Protein AF-A0A7C1VFE2-F1 (afdb_monomer_lite)

Structure (mmCIF, N/CA/C/O backbone):
data_AF-A0A7C1VFE2-F1
#
_entry.id   AF-A0A7C1VFE2-F1
#
loop_
_atom_site.group_PDB
_atom_site.id
_atom_site.type_symbol
_atom_site.label_atom_id
_atom_site.label_alt_id
_atom_site.label_comp_id
_atom_site.label_asym_id
_atom_site.label_entity_id
_atom_site.label_seq_id
_atom_site.pdbx_PDB_ins_code
_atom_site.Cartn_x
_atom_site.Cartn_y
_atom_site.Cartn_z
_atom_site.occupancy
_atom_site.B_iso_or_equiv
_atom_site.auth_seq_id
_atom_site.auth_comp_id
_atom_site.auth_asym_id
_atom_site.auth_atom_id
_atom_site.pdbx_PDB_model_num
ATOM 1 N N . MET A 1 1 ? -13.056 -18.243 -8.139 1.00 41.31 1 MET A N 1
ATOM 2 C CA . MET A 1 1 ? -13.166 -16.822 -7.747 1.00 41.31 1 MET A CA 1
ATOM 3 C C . MET A 1 1 ? -13.279 -16.786 -6.225 1.00 41.31 1 MET A C 1
ATOM 5 O O . MET A 1 1 ? -14.284 -17.250 -5.703 1.00 41.31 1 MET A O 1
ATOM 9 N N . LEU A 1 2 ? -12.223 -16.381 -5.508 1.00 47.19 2 LEU A N 1
ATOM 10 C CA . LEU A 1 2 ? -12.263 -16.267 -4.044 1.00 47.19 2 LEU A CA 1
ATOM 11 C C . LEU A 1 2 ? -13.150 -15.069 -3.693 1.00 47.19 2 LEU A C 1
ATOM 13 O O . LEU A 1 2 ? -12.775 -13.922 -3.921 1.00 47.19 2 LEU A O 1
ATOM 17 N N . LYS A 1 3 ? -14.359 -15.339 -3.203 1.00 51.78 3 LYS A N 1
ATOM 18 C CA . LYS A 1 3 ? -15.250 -14.312 -2.663 1.00 51.78 3 LYS A CA 1
ATOM 19 C C . LYS A 1 3 ? -14.595 -13.812 -1.370 1.00 51.78 3 LYS A C 1
ATOM 21 O O . LYS A 1 3 ? -14.427 -14.604 -0.447 1.00 51.78 3 LYS A O 1
ATOM 26 N N . GLY A 1 4 ? -14.151 -12.554 -1.343 1.00 56.81 4 GLY A N 1
ATOM 27 C CA . GLY A 1 4 ? -13.511 -11.954 -0.169 1.00 56.81 4 GLY A CA 1
ATOM 28 C C . GLY A 1 4 ? -14.370 -12.152 1.074 1.00 56.81 4 GLY A C 1
ATOM 29 O O . GLY A 1 4 ? -15.544 -11.792 1.073 1.00 56.81 4 GLY A O 1
ATOM 30 N N . ILE A 1 5 ? -13.801 -12.766 2.110 1.00 74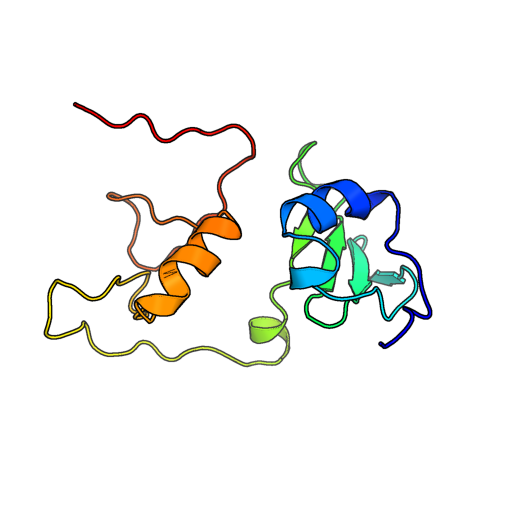.31 5 ILE A N 1
ATOM 31 C CA . ILE A 1 5 ? -14.505 -13.053 3.371 1.00 74.31 5 ILE A CA 1
ATOM 32 C C . ILE A 1 5 ? -14.767 -11.737 4.134 1.00 74.31 5 ILE A C 1
ATOM 34 O O . ILE A 1 5 ? -15.689 -11.654 4.942 1.00 74.31 5 ILE A O 1
ATOM 38 N N . TYR A 1 6 ? -14.014 -10.681 3.803 1.00 86.75 6 TYR A N 1
ATOM 39 C CA . TYR A 1 6 ? -14.138 -9.335 4.352 1.00 86.75 6 TYR A CA 1
ATOM 40 C C . TYR A 1 6 ? -14.330 -8.296 3.242 1.00 86.75 6 TYR A C 1
ATOM 42 O O . TYR A 1 6 ? -13.898 -8.476 2.103 1.00 86.75 6 TYR A O 1
ATOM 50 N N . SER A 1 7 ? -14.980 -7.185 3.588 1.00 91.88 7 SER A N 1
ATOM 51 C CA . SER A 1 7 ? -15.079 -6.012 2.714 1.00 91.88 7 SER A CA 1
ATOM 52 C C . SER A 1 7 ? -13.902 -5.075 2.966 1.00 91.88 7 SER A C 1
ATOM 54 O O . SER A 1 7 ? -13.486 -4.907 4.112 1.00 91.88 7 SER A O 1
ATOM 56 N N . VAL A 1 8 ? -13.399 -4.430 1.911 1.00 95.69 8 VAL A N 1
ATOM 57 C CA . VAL A 1 8 ? -12.457 -3.313 2.068 1.00 95.69 8 VAL A CA 1
ATOM 58 C C . VAL A 1 8 ? -13.168 -2.181 2.811 1.00 95.69 8 VAL A C 1
ATOM 60 O O . VAL A 1 8 ? -14.244 -1.736 2.384 1.00 95.69 8 VAL A O 1
ATOM 63 N N . ASP A 1 9 ? -12.574 -1.738 3.918 1.00 96.56 9 ASP A N 1
ATOM 64 C CA . ASP A 1 9 ? -13.134 -0.688 4.766 1.00 96.56 9 ASP A CA 1
ATOM 65 C C . ASP A 1 9 ? -13.236 0.649 4.012 1.00 96.56 9 ASP A C 1
ATOM 67 O O . ASP A 1 9 ? -12.484 0.934 3.071 1.00 96.56 9 ASP A O 1
ATOM 71 N N . GLN A 1 10 ? -14.199 1.485 4.402 1.00 95.25 10 GLN A N 1
ATOM 72 C CA . GLN A 1 10 ? -14.449 2.771 3.762 1.00 95.25 10 GLN A CA 1
ATOM 73 C C . GLN A 1 10 ? -13.226 3.696 3.808 1.00 95.25 10 GLN A C 1
ATOM 75 O O . GLN A 1 10 ? -13.001 4.421 2.835 1.00 95.25 10 GLN A O 1
ATOM 80 N N . ILE A 1 11 ? -12.417 3.626 4.871 1.00 94.75 11 ILE A N 1
ATOM 81 C CA . ILE A 1 11 ? -11.185 4.419 5.026 1.00 94.75 11 ILE A CA 1
ATOM 82 C C . ILE A 1 11 ? -10.210 4.159 3.865 1.00 94.75 11 ILE A C 1
ATOM 84 O O . ILE A 1 11 ? -9.530 5.073 3.393 1.00 94.75 11 ILE A O 1
ATOM 88 N N . TYR A 1 12 ? -10.185 2.930 3.343 1.00 95.75 12 TYR A N 1
ATOM 89 C CA . TYR A 1 12 ? -9.269 2.535 2.275 1.00 95.75 12 TYR A CA 1
ATOM 90 C C . TYR A 1 12 ? -9.885 2.566 0.884 1.00 95.75 12 TYR A C 1
ATOM 92 O O . TYR A 1 12 ? -9.147 2.604 -0.097 1.00 95.75 12 TYR A O 1
ATOM 100 N N . ARG A 1 13 ? -11.217 2.554 0.764 1.00 94.12 13 ARG A N 1
ATOM 101 C CA . ARG A 1 13 ? -11.918 2.311 -0.508 1.00 94.12 13 ARG A CA 1
ATOM 102 C C . ARG A 1 13 ? -11.434 3.197 -1.655 1.00 94.12 13 ARG A C 1
ATOM 104 O O . ARG A 1 13 ? -11.239 2.705 -2.763 1.00 94.12 13 ARG A O 1
ATOM 111 N N . ARG A 1 14 ? -11.214 4.490 -1.397 1.00 92.56 14 ARG A N 1
ATOM 112 C CA . ARG A 1 14 ? -10.694 5.417 -2.414 1.00 92.56 14 ARG A CA 1
ATOM 113 C C . ARG A 1 14 ? -9.294 5.007 -2.875 1.00 92.56 14 ARG A C 1
ATOM 115 O O . ARG A 1 14 ? -9.086 4.866 -4.074 1.00 92.56 14 ARG A O 1
ATOM 122 N N . PHE A 1 15 ? -8.374 4.797 -1.937 1.00 92.56 15 PHE A N 1
ATOM 123 C CA . PHE A 1 15 ? -6.985 4.441 -2.229 1.00 92.56 15 PHE A CA 1
ATOM 124 C C . PHE A 1 15 ? -6.872 3.063 -2.896 1.00 92.56 15 PHE A C 1
ATOM 126 O O . PHE A 1 15 ? -6.226 2.916 -3.927 1.00 92.56 15 PHE A O 1
ATOM 133 N N . TYR A 1 16 ? -7.601 2.075 -2.381 1.00 93.94 16 TYR A N 1
ATOM 134 C CA . TYR A 1 16 ? -7.708 0.738 -2.956 1.00 93.94 16 TYR A CA 1
ATOM 135 C C . TYR A 1 16 ? -8.165 0.774 -4.422 1.00 93.94 16 TYR A C 1
ATOM 137 O O . TYR A 1 16 ? -7.532 0.172 -5.286 1.00 93.94 16 TYR A O 1
ATOM 145 N N . ASN A 1 17 ? -9.222 1.535 -4.729 1.00 93.94 17 ASN A N 1
ATOM 146 C CA . ASN A 1 17 ? -9.714 1.682 -6.100 1.00 93.94 17 ASN A CA 1
ATOM 147 C C . ASN A 1 17 ? -8.721 2.426 -7.005 1.00 93.94 17 ASN A C 1
ATOM 149 O O . ASN A 1 17 ? -8.589 2.074 -8.174 1.00 93.94 17 ASN A O 1
ATOM 153 N N . GLN A 1 18 ? -8.006 3.425 -6.477 1.00 87.88 18 GLN A N 1
ATOM 154 C CA . GLN A 1 18 ? -6.968 4.147 -7.223 1.00 87.88 18 GLN A CA 1
ATOM 155 C C . GLN A 1 18 ? -5.829 3.224 -7.665 1.00 87.88 18 GLN A C 1
ATOM 157 O O . GLN A 1 18 ? -5.332 3.365 -8.776 1.00 87.88 18 GLN A O 1
ATOM 162 N N . LEU A 1 19 ? -5.473 2.239 -6.839 1.00 86.56 19 LEU A N 1
ATOM 163 C CA . LEU A 1 19 ? -4.458 1.235 -7.162 1.00 86.56 19 LEU A CA 1
ATOM 164 C C . LEU A 1 19 ? -4.967 0.119 -8.093 1.00 86.56 19 LEU A C 1
ATOM 166 O O . LEU A 1 19 ? -4.239 -0.829 -8.358 1.00 86.56 19 LEU A O 1
ATOM 170 N N . GLY A 1 20 ? -6.197 0.213 -8.609 1.00 88.88 20 GLY A N 1
ATOM 171 C CA . GLY A 1 20 ? -6.789 -0.792 -9.498 1.00 88.88 20 GLY A CA 1
ATOM 172 C C . GLY A 1 20 ? -7.670 -1.827 -8.794 1.00 88.88 20 GLY A C 1
ATOM 173 O O . GLY A 1 20 ? -8.091 -2.795 -9.424 1.00 88.88 20 GLY A O 1
ATOM 174 N N . GLY A 1 21 ? -7.977 -1.621 -7.511 1.00 92.69 21 GLY A N 1
ATOM 175 C CA . GLY A 1 21 ? -8.989 -2.372 -6.775 1.00 92.69 21 GLY A CA 1
ATOM 176 C C . GLY A 1 21 ? -8.754 -3.881 -6.770 1.00 92.69 21 GLY A C 1
ATOM 177 O O . GLY A 1 21 ? -7.624 -4.345 -6.631 1.00 92.69 21 GLY A O 1
ATOM 178 N N . GLN A 1 22 ? -9.829 -4.656 -6.924 1.00 91.69 22 GLN A N 1
ATOM 179 C CA . GLN A 1 22 ? -9.772 -6.117 -6.832 1.00 91.69 22 GLN A CA 1
ATOM 180 C C . GLN A 1 22 ? -8.921 -6.756 -7.930 1.00 91.69 22 GLN A C 1
ATOM 182 O O . GLN A 1 22 ? -8.270 -7.763 -7.665 1.00 91.69 22 GLN A O 1
ATOM 187 N N . ASP A 1 23 ? -8.869 -6.157 -9.117 1.00 89.81 23 ASP A N 1
ATOM 188 C CA . ASP A 1 23 ? -8.085 -6.690 -10.235 1.00 89.81 23 ASP A CA 1
ATOM 189 C C . ASP A 1 23 ? -6.574 -6.561 -10.004 1.00 89.81 23 ASP A C 1
ATOM 191 O O . ASP A 1 23 ? -5.795 -7.267 -10.636 1.00 89.81 23 ASP A O 1
ATOM 195 N N . THR A 1 24 ? -6.151 -5.662 -9.108 1.00 87.44 24 THR A N 1
ATOM 196 C CA . THR A 1 24 ? -4.729 -5.430 -8.803 1.00 87.44 24 THR A CA 1
ATOM 197 C C . THR A 1 24 ? -4.338 -5.916 -7.409 1.00 87.44 24 THR A C 1
ATOM 199 O O . THR A 1 24 ? -3.334 -6.601 -7.259 1.00 87.44 24 THR A O 1
ATOM 202 N N . LEU A 1 25 ? -5.124 -5.582 -6.385 1.00 91.06 25 LEU A N 1
ATOM 203 C CA . LEU A 1 25 ? -4.813 -5.885 -4.984 1.00 91.06 25 LEU A CA 1
ATOM 204 C C . LEU A 1 25 ? -5.527 -7.139 -4.457 1.00 91.06 25 LEU A C 1
ATOM 206 O O . LEU A 1 25 ? -5.186 -7.657 -3.391 1.00 91.06 25 LEU A O 1
ATOM 210 N N . GLY A 1 26 ? -6.534 -7.625 -5.185 1.00 92.25 26 GLY A N 1
ATOM 211 C CA . GLY A 1 26 ? -7.396 -8.714 -4.740 1.00 92.25 26 GLY A CA 1
ATOM 212 C C . GLY A 1 26 ? -8.344 -8.314 -3.601 1.00 92.25 26 GLY A C 1
ATOM 213 O O . GLY A 1 26 ? -8.336 -7.171 -3.136 1.00 92.25 26 GLY A O 1
ATOM 214 N N . PRO A 1 27 ? -9.222 -9.232 -3.161 1.00 94.62 27 PRO A N 1
ATOM 215 C CA . PRO A 1 27 ? -10.167 -8.964 -2.080 1.00 94.62 27 PRO A CA 1
ATOM 216 C C . PRO A 1 27 ? -9.468 -8.714 -0.735 1.00 94.62 27 PRO A C 1
ATOM 218 O O . PRO A 1 27 ? -8.335 -9.147 -0.518 1.00 94.62 27 PRO A O 1
ATOM 221 N N . ALA A 1 28 ? -10.179 -8.071 0.198 1.00 95.69 28 ALA A N 1
ATOM 222 C CA . ALA A 1 28 ? -9.750 -8.016 1.593 1.00 95.69 28 ALA A CA 1
ATOM 223 C C . ALA A 1 28 ? -9.803 -9.417 2.226 1.00 95.69 28 ALA A C 1
ATOM 225 O O . ALA A 1 28 ? -10.775 -10.162 2.055 1.00 95.69 28 ALA A O 1
ATOM 226 N N . ILE A 1 29 ? -8.752 -9.758 2.969 1.00 94.62 29 ILE A N 1
ATOM 227 C CA . ILE A 1 29 ? -8.594 -11.056 3.644 1.00 94.62 29 ILE A CA 1
ATOM 228 C C . ILE A 1 29 ? -8.560 -10.928 5.169 1.00 94.62 29 ILE A C 1
ATOM 230 O O . ILE A 1 29 ? -8.472 -11.938 5.860 1.00 94.62 29 ILE A O 1
ATOM 234 N N . SER A 1 30 ? -8.676 -9.707 5.697 1.00 94.62 30 SER A N 1
ATOM 235 C CA . SER A 1 30 ? -8.782 -9.449 7.131 1.00 94.62 30 SER A CA 1
ATOM 236 C C . SER A 1 30 ? -9.868 -8.414 7.453 1.00 94.62 30 SER A C 1
ATOM 238 O O . SER A 1 30 ? -10.201 -7.571 6.606 1.00 94.62 30 SER A O 1
ATOM 240 N N . PRO A 1 31 ? -10.380 -8.406 8.698 1.00 95.44 31 PRO A N 1
ATOM 241 C CA . PRO A 1 31 ? -10.996 -7.207 9.249 1.00 95.44 31 PRO A CA 1
ATOM 242 C C . PRO A 1 31 ? -9.947 -6.094 9.401 1.00 95.44 31 PRO A C 1
ATOM 244 O O . PRO A 1 31 ? -8.743 -6.318 9.228 1.00 95.44 31 PRO A O 1
ATOM 247 N N . VAL A 1 32 ? -10.413 -4.897 9.743 1.00 96.44 32 VAL A N 1
ATOM 248 C CA . VAL A 1 32 ? -9.532 -3.814 10.178 1.00 96.44 32 VAL A CA 1
ATOM 249 C C . VAL A 1 32 ? -8.963 -4.144 11.556 1.00 96.44 32 VAL A C 1
ATOM 251 O O . VAL A 1 32 ? -9.684 -4.640 12.423 1.00 96.44 32 VAL A O 1
ATOM 254 N N . PHE A 1 33 ? -7.684 -3.858 11.767 1.00 96.06 33 PHE A N 1
ATOM 255 C CA . PHE A 1 33 ? -7.023 -3.991 13.063 1.00 96.06 33 PHE A CA 1
ATOM 256 C C . PHE A 1 33 ? -6.149 -2.770 13.345 1.00 96.06 33 PH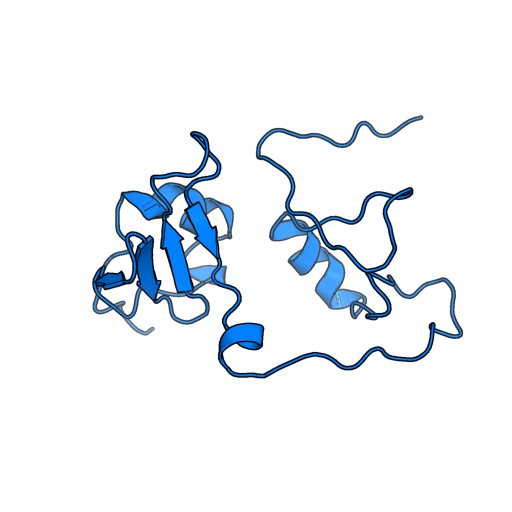E A C 1
ATOM 258 O O . PHE A 1 33 ? -5.806 -2.021 12.434 1.00 96.06 33 PHE A O 1
ATOM 265 N N . GLN A 1 34 ? -5.818 -2.545 14.614 1.00 96.00 34 GLN A N 1
ATOM 266 C CA . GLN A 1 34 ? -4.979 -1.425 15.034 1.00 96.00 34 GLN A CA 1
ATOM 267 C C . GLN A 1 34 ? -3.679 -1.945 15.628 1.00 96.00 34 GLN A C 1
ATOM 269 O O . GLN A 1 34 ? -3.689 -2.932 16.363 1.00 96.00 34 GLN A O 1
ATOM 274 N N . ASN A 1 35 ? -2.581 -1.266 15.324 1.00 91.94 35 ASN A N 1
ATOM 275 C CA . ASN A 1 35 ? -1.299 -1.485 15.975 1.00 91.94 35 ASN A CA 1
ATOM 276 C C . ASN A 1 35 ? -0.544 -0.155 16.064 1.00 91.94 35 ASN A C 1
ATOM 278 O O . ASN A 1 35 ? -0.505 0.579 15.083 1.00 91.94 35 ASN A O 1
ATOM 282 N N . ASP A 1 36 ? 0.015 0.169 17.230 1.00 91.56 36 ASP A N 1
ATOM 283 C CA . ASP A 1 36 ? 0.829 1.378 17.446 1.00 91.56 36 ASP A CA 1
ATOM 284 C C . ASP A 1 36 ? 0.185 2.694 16.953 1.00 91.56 36 ASP A C 1
ATOM 286 O O . ASP A 1 36 ? 0.845 3.587 16.431 1.00 91.56 36 ASP A O 1
ATOM 290 N N . GLY A 1 37 ? -1.140 2.818 17.105 1.00 91.25 37 GLY A N 1
ATOM 291 C CA . GLY A 1 37 ? -1.908 3.998 16.676 1.00 91.25 37 GLY A CA 1
ATOM 292 C C . GLY A 1 37 ? -2.200 4.073 15.172 1.00 91.25 37 GLY A C 1
ATOM 293 O O . GLY A 1 37 ? -2.920 4.971 14.735 1.00 91.25 37 GLY A O 1
ATOM 294 N N . LEU A 1 38 ? -1.707 3.109 14.398 1.00 94.75 38 LEU A N 1
ATOM 295 C CA . LEU A 1 38 ? -1.993 2.934 12.982 1.00 94.75 38 LEU A CA 1
ATOM 296 C C . LEU A 1 38 ? -3.132 1.932 12.786 1.00 94.75 38 LEU A C 1
ATOM 298 O O . LEU A 1 38 ? -3.338 1.010 13.580 1.00 94.75 38 LEU A O 1
ATOM 302 N N . ILE A 1 39 ? -3.887 2.121 11.709 1.00 97.19 39 ILE A N 1
ATOM 303 C CA . ILE A 1 39 ? -5.033 1.285 11.354 1.00 97.19 39 ILE A CA 1
ATOM 304 C C . ILE A 1 39 ? -4.686 0.505 10.088 1.00 97.19 39 ILE A C 1
ATOM 306 O O . ILE A 1 39 ? -4.221 1.089 9.108 1.00 97.19 39 ILE A O 1
ATOM 310 N N . TYR A 1 40 ? -4.951 -0.796 10.076 1.00 96.81 40 TYR A N 1
ATOM 311 C CA . TYR A 1 40 ? -4.491 -1.710 9.039 1.00 96.81 40 TYR A CA 1
ATOM 312 C C . TYR A 1 40 ? -5.598 -2.586 8.463 1.00 96.81 40 TYR A C 1
ATOM 314 O O . TYR A 1 40 ? -6.520 -2.988 9.175 1.00 96.81 40 TYR A O 1
ATOM 322 N N . GLN A 1 41 ? -5.449 -2.977 7.195 1.00 97.38 41 GLN A N 1
ATOM 323 C CA . GLN A 1 41 ? -6.237 -4.051 6.590 1.00 97.38 41 GLN A CA 1
ATOM 324 C C . GLN A 1 41 ? -5.447 -4.816 5.519 1.00 97.38 41 GLN A C 1
ATOM 326 O O . GLN A 1 41 ? -4.879 -4.217 4.604 1.00 97.38 41 GLN A O 1
ATOM 331 N N . TYR A 1 42 ? -5.458 -6.150 5.589 1.00 94.94 42 TYR A N 1
ATOM 332 C CA . TYR A 1 42 ? -4.869 -7.008 4.565 1.00 94.94 42 TYR A CA 1
ATOM 333 C C . TYR A 1 42 ? -5.802 -7.196 3.366 1.00 94.94 42 TYR A C 1
ATOM 335 O O . TYR A 1 42 ? -6.994 -7.493 3.495 1.00 94.94 42 TYR A O 1
ATOM 343 N N . THR A 1 43 ? -5.201 -7.126 2.187 1.00 94.69 43 THR A N 1
ATOM 344 C CA . THR A 1 43 ? -5.716 -7.648 0.916 1.00 94.69 43 THR A CA 1
ATOM 345 C C . THR A 1 43 ? -4.860 -8.836 0.482 1.00 94.69 43 THR A C 1
ATOM 347 O O . THR A 1 43 ? -3.846 -9.128 1.117 1.00 94.69 43 THR A O 1
ATOM 350 N N . VAL A 1 44 ? -5.247 -9.531 -0.588 1.00 91.50 44 VAL A N 1
ATOM 351 C CA . VAL A 1 44 ? -4.447 -10.652 -1.115 1.00 91.50 44 VAL A CA 1
ATOM 352 C C . VAL A 1 44 ? -3.018 -10.225 -1.461 1.00 91.50 44 VAL A C 1
ATOM 354 O O . VAL A 1 44 ? -2.093 -11.004 -1.246 1.00 91.50 44 VAL A O 1
ATOM 357 N N . SER A 1 45 ? -2.828 -9.007 -1.975 1.00 89.56 45 SER A N 1
ATOM 358 C CA . SER A 1 45 ? -1.533 -8.576 -2.524 1.00 89.56 45 SER A CA 1
ATOM 359 C C . SER A 1 45 ? -0.879 -7.410 -1.784 1.00 89.56 45 SER A C 1
ATOM 361 O O . SER A 1 45 ? 0.228 -7.018 -2.141 1.00 89.56 45 SER A O 1
ATOM 363 N N . ALA A 1 46 ? -1.532 -6.839 -0.770 1.00 92.38 46 ALA A N 1
ATOM 364 C CA . ALA A 1 46 ? -0.995 -5.700 -0.034 1.00 92.38 46 ALA A CA 1
ATOM 365 C C . ALA A 1 46 ? -1.573 -5.556 1.377 1.00 92.38 46 ALA A C 1
ATOM 367 O O . ALA A 1 46 ? -2.698 -5.979 1.653 1.00 92.38 46 ALA A O 1
ATOM 368 N N . LEU A 1 47 ? -0.832 -4.861 2.240 1.00 94.06 47 LEU A N 1
ATOM 369 C CA . LEU A 1 47 ? -1.321 -4.349 3.516 1.00 94.06 47 LEU A CA 1
ATOM 370 C C . LEU A 1 47 ? -1.574 -2.843 3.392 1.00 94.06 47 LEU A C 1
ATOM 372 O O . LEU A 1 47 ? -0.668 -2.071 3.079 1.00 94.06 47 LEU A O 1
ATOM 376 N N . LEU A 1 48 ? -2.822 -2.444 3.619 1.00 95.38 48 LEU A N 1
ATOM 377 C CA . LEU A 1 48 ? -3.267 -1.055 3.615 1.00 95.38 48 LEU A CA 1
ATOM 378 C C . LEU A 1 48 ? -3.083 -0.475 5.017 1.00 95.38 48 LEU A C 1
ATOM 380 O O . LEU A 1 48 ? -3.470 -1.118 5.992 1.00 95.38 48 LEU A O 1
ATOM 384 N N . VAL A 1 49 ? -2.528 0.732 5.107 1.00 95.88 49 VAL A N 1
ATOM 385 C CA . VAL A 1 49 ? -2.272 1.450 6.364 1.00 95.88 49 VAL A CA 1
ATOM 386 C C . VAL A 1 49 ? -2.984 2.790 6.327 1.00 95.88 49 VAL A C 1
ATOM 388 O O . VAL A 1 49 ? -2.993 3.455 5.294 1.00 95.88 49 VAL A O 1
ATOM 391 N N . HIS A 1 50 ? -3.585 3.182 7.443 1.00 96.06 50 HIS A N 1
ATOM 392 C CA . HIS A 1 50 ? -4.073 4.528 7.688 1.00 96.06 50 HIS A CA 1
ATOM 393 C C . HIS A 1 50 ? -3.395 5.082 8.940 1.00 96.06 50 HIS A C 1
ATOM 395 O O . HIS A 1 50 ? -3.573 4.549 10.037 1.00 96.06 50 HIS A O 1
ATOM 401 N N . ASP A 1 51 ? -2.629 6.150 8.746 1.00 94.69 51 ASP A N 1
ATOM 402 C CA . ASP A 1 51 ? -2.004 6.937 9.799 1.00 94.69 51 ASP A CA 1
ATOM 403 C C . ASP A 1 51 ? -2.812 8.225 10.026 1.00 94.69 51 ASP A C 1
ATOM 405 O O . ASP A 1 51 ? -2.786 9.121 9.175 1.00 94.69 51 ASP A O 1
ATOM 409 N N . PRO A 1 52 ? -3.529 8.356 11.155 1.00 90.62 52 PRO A N 1
ATOM 410 C CA . PRO A 1 52 ? -4.310 9.553 11.443 1.00 90.62 52 PRO A CA 1
ATOM 411 C C . PRO A 1 52 ? -3.445 10.793 11.721 1.00 90.62 52 PRO A C 1
ATOM 413 O O . PRO A 1 52 ? -3.966 11.905 11.644 1.00 90.62 52 PRO A O 1
ATOM 416 N N . GLN A 1 53 ? -2.156 10.629 12.037 1.00 91.25 53 GLN A N 1
ATOM 417 C CA . GLN A 1 53 ? -1.222 11.729 12.306 1.00 91.25 53 GLN A CA 1
ATOM 418 C C . GLN A 1 53 ? -0.638 12.337 11.024 1.00 91.25 53 GLN A C 1
ATOM 420 O O . GLN A 1 53 ? -0.073 13.432 11.057 1.00 91.25 53 GLN A O 1
ATOM 425 N N . HIS A 1 54 ? -0.785 11.661 9.884 1.00 85.50 54 HIS A N 1
ATOM 426 C CA . HIS A 1 54 ? -0.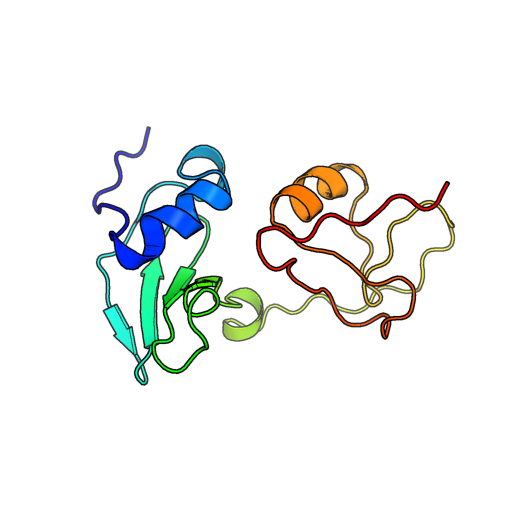331 12.173 8.598 1.00 85.50 54 HIS A CA 1
ATOM 427 C C . HIS A 1 54 ? -1.241 13.291 8.049 1.00 85.50 54 HIS A C 1
ATOM 429 O O . HIS A 1 54 ? -2.443 13.322 8.333 1.00 85.50 54 HIS A O 1
ATOM 435 N N . PRO A 1 55 ? -0.705 14.201 7.208 1.00 84.06 55 PRO A N 1
ATOM 436 C CA . PRO A 1 55 ? -1.492 15.259 6.584 1.00 84.06 55 PRO A CA 1
ATOM 437 C C . PRO A 1 55 ? -2.688 14.716 5.798 1.00 84.06 55 PRO A C 1
ATOM 439 O O . PRO A 1 55 ? -2.595 13.685 5.123 1.00 84.06 55 PRO A O 1
ATOM 442 N N . SER A 1 56 ? -3.800 15.454 5.826 1.00 78.25 56 SER A N 1
ATOM 443 C CA . SER A 1 56 ? -5.015 15.121 5.079 1.00 78.25 56 SER A CA 1
ATOM 444 C C . SER A 1 56 ? -4.701 14.788 3.618 1.00 78.25 56 SER A C 1
ATOM 446 O O . SER A 1 56 ? -4.099 15.580 2.895 1.00 78.25 56 SER A O 1
ATOM 448 N N . GLY A 1 57 ? -5.122 13.601 3.181 1.00 77.31 57 GLY A N 1
ATOM 449 C CA . GLY A 1 57 ? -4.864 13.096 1.829 1.00 77.31 57 GLY A CA 1
ATOM 450 C C . GLY A 1 57 ? -3.600 12.243 1.669 1.00 77.31 57 GLY A C 1
ATOM 451 O O . GLY A 1 57 ? -3.457 11.621 0.621 1.00 77.31 57 GLY A O 1
ATOM 452 N N . GLN A 1 58 ? -2.738 12.153 2.688 1.00 78.81 58 GLN A N 1
ATOM 453 C CA . GLN A 1 58 ? -1.556 11.268 2.733 1.00 78.81 58 GLN A CA 1
ATOM 454 C C . GLN A 1 58 ? -1.615 10.245 3.877 1.00 78.81 58 GLN A C 1
ATOM 456 O O . GLN A 1 58 ? -0.652 9.530 4.146 1.00 78.81 58 GLN A O 1
ATOM 461 N N . GLN A 1 59 ? -2.756 10.180 4.559 1.00 90.88 59 GLN A N 1
ATOM 462 C CA . GLN A 1 59 ? -2.977 9.296 5.700 1.00 90.88 59 GLN A CA 1
ATOM 463 C C . GLN A 1 59 ? -2.984 7.826 5.282 1.00 90.88 59 GLN A C 1
ATOM 465 O O . GLN A 1 59 ? -2.533 6.970 6.033 1.00 90.88 59 GLN A O 1
ATOM 470 N N . THR A 1 60 ? -3.453 7.526 4.068 1.00 93.31 60 THR A N 1
ATOM 471 C CA . THR A 1 60 ? -3.566 6.153 3.573 1.00 93.31 60 THR A CA 1
ATOM 472 C C . THR A 1 60 ? -2.424 5.805 2.623 1.00 93.31 60 THR A C 1
ATOM 474 O O . THR A 1 60 ? -2.200 6.520 1.647 1.00 93.31 60 THR A O 1
ATOM 477 N N . HIS A 1 61 ? -1.730 4.699 2.886 1.00 90.62 61 HIS A N 1
ATOM 478 C CA . HIS A 1 61 ? -0.595 4.223 2.091 1.00 90.62 61 HIS A CA 1
ATOM 479 C C . HIS A 1 61 ? -0.445 2.690 2.175 1.00 90.62 61 HIS A C 1
ATOM 481 O O . HIS A 1 61 ? -1.200 2.015 2.877 1.00 90.62 61 HIS A O 1
ATOM 487 N N . LEU A 1 62 ? 0.498 2.127 1.412 1.00 91.75 62 LEU A N 1
ATOM 488 C CA . LEU A 1 62 ? 0.860 0.706 1.478 1.00 91.75 62 LEU A CA 1
ATOM 489 C C . LEU A 1 62 ? 1.949 0.484 2.529 1.00 91.75 62 LEU A C 1
ATOM 491 O O . LEU A 1 62 ? 2.920 1.240 2.566 1.00 91.75 62 LEU A O 1
ATOM 495 N N . ALA A 1 63 ? 1.820 -0.56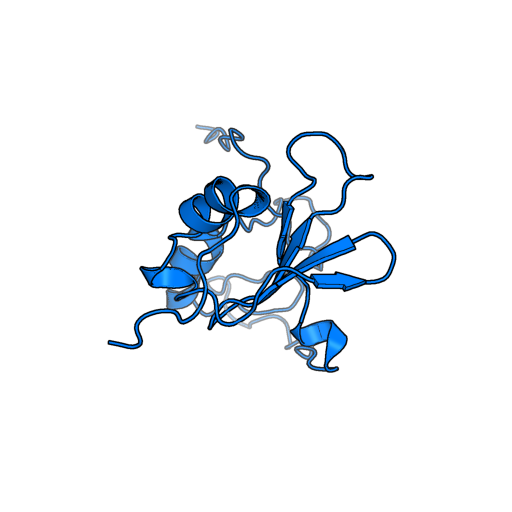8 3.337 1.00 88.81 63 ALA A N 1
ATOM 496 C CA . ALA A 1 63 ? 2.888 -0.974 4.246 1.00 88.81 63 ALA A CA 1
ATOM 497 C C . ALA A 1 63 ? 4.090 -1.531 3.458 1.00 88.81 63 ALA A C 1
ATOM 499 O O . ALA A 1 63 ? 3.893 -2.237 2.460 1.00 88.81 63 ALA A O 1
ATOM 500 N N . PRO A 1 64 ? 5.329 -1.307 3.920 1.00 82.44 64 PRO A N 1
ATOM 501 C CA . PRO A 1 64 ? 6.529 -1.834 3.285 1.00 82.44 64 PRO A CA 1
ATOM 502 C C . PRO A 1 64 ? 6.799 -3.292 3.703 1.00 82.44 64 PRO A C 1
ATOM 504 O O . PRO A 1 64 ? 7.888 -3.609 4.173 1.00 82.44 64 PRO A O 1
ATOM 507 N N . LEU A 1 65 ? 5.832 -4.197 3.491 1.00 78.12 65 LEU A N 1
ATOM 508 C CA . LEU A 1 65 ? 5.869 -5.581 3.996 1.00 78.12 65 LEU A CA 1
ATOM 509 C C . LEU A 1 65 ? 7.186 -6.316 3.719 1.00 78.12 65 LEU A C 1
ATOM 511 O O . LEU A 1 65 ? 7.636 -7.082 4.562 1.00 78.12 65 LEU A O 1
ATOM 515 N N . GLY A 1 66 ? 7.811 -6.080 2.560 1.00 72.81 66 GLY A N 1
ATOM 516 C CA . GLY A 1 66 ? 9.116 -6.657 2.229 1.00 72.81 66 GLY A CA 1
ATOM 517 C C . GLY A 1 66 ? 10.202 -6.274 3.238 1.00 72.81 66 GLY A C 1
ATOM 518 O O . GLY A 1 66 ? 10.900 -7.149 3.741 1.00 72.81 66 GLY A O 1
ATOM 519 N N . LEU A 1 67 ? 10.293 -4.990 3.600 1.00 70.56 67 LEU A N 1
ATOM 520 C CA . LEU A 1 67 ? 11.250 -4.513 4.600 1.00 70.56 67 LEU A CA 1
ATOM 521 C C . LEU A 1 67 ? 10.955 -5.101 5.981 1.00 70.56 67 LEU A C 1
ATOM 523 O O . LEU A 1 67 ? 11.894 -5.508 6.669 1.00 70.56 67 LEU A O 1
ATOM 527 N N . ASP A 1 68 ? 9.674 -5.182 6.343 1.00 72.56 68 ASP A N 1
ATOM 528 C CA . ASP A 1 68 ? 9.221 -5.681 7.645 1.00 72.56 68 ASP A CA 1
ATOM 529 C C . ASP A 1 68 ? 9.556 -7.168 7.836 1.00 72.56 68 ASP A C 1
ATOM 531 O O . ASP A 1 68 ? 9.917 -7.588 8.935 1.00 72.56 68 ASP A O 1
ATOM 535 N N . ILE A 1 69 ? 9.510 -7.965 6.761 1.00 72.94 69 ILE A N 1
ATOM 536 C CA . ILE A 1 69 ? 9.877 -9.393 6.780 1.00 72.94 69 ILE A CA 1
ATOM 537 C C . ILE A 1 69 ? 11.338 -9.653 6.376 1.00 72.94 69 ILE A C 1
ATOM 539 O O . ILE A 1 69 ? 11.726 -10.795 6.133 1.00 72.94 69 ILE A O 1
ATOM 543 N N . GLY A 1 70 ? 12.164 -8.605 6.310 1.00 70.75 70 GLY A N 1
ATOM 544 C CA . GLY A 1 70 ? 13.601 -8.711 6.045 1.00 70.75 70 GLY A CA 1
ATOM 545 C C . GLY A 1 70 ? 13.972 -9.017 4.590 1.00 70.75 70 GLY A C 1
ATOM 546 O O . GLY A 1 70 ? 15.139 -9.284 4.303 1.00 70.75 70 GLY A O 1
ATOM 547 N N . ILE A 1 71 ? 13.018 -8.949 3.661 1.00 70.00 71 ILE A N 1
ATOM 548 C CA . ILE A 1 71 ? 13.274 -9.047 2.225 1.00 70.00 71 ILE A CA 1
ATOM 549 C C . ILE A 1 71 ? 13.753 -7.685 1.731 1.00 70.00 71 ILE A C 1
ATOM 551 O O . ILE A 1 71 ? 13.036 -6.685 1.758 1.00 70.00 71 ILE A O 1
ATOM 555 N N . ARG A 1 72 ? 14.994 -7.649 1.255 1.00 65.81 72 ARG A N 1
ATOM 556 C CA . ARG A 1 72 ? 15.593 -6.470 0.636 1.00 65.81 72 ARG A CA 1
ATOM 557 C C . ARG A 1 72 ? 16.208 -6.884 -0.683 1.00 65.81 72 ARG A C 1
ATOM 559 O O . ARG A 1 72 ? 16.917 -7.887 -0.743 1.00 65.81 72 ARG A O 1
ATOM 566 N N . GLU A 1 73 ? 15.940 -6.113 -1.726 1.00 61.97 73 GLU A N 1
ATOM 567 C CA . GLU A 1 73 ? 16.639 -6.287 -2.989 1.00 61.97 73 GLU A CA 1
ATOM 568 C C . GLU A 1 73 ? 18.082 -5.797 -2.823 1.00 61.97 73 GLU A C 1
ATOM 570 O O . GLU A 1 73 ? 18.330 -4.700 -2.318 1.00 61.97 73 GLU A O 1
ATOM 575 N N . LEU A 1 74 ? 19.046 -6.637 -3.196 1.00 58.66 74 LEU A N 1
ATOM 576 C CA . LEU A 1 74 ? 20.451 -6.246 -3.212 1.00 58.66 74 LEU A CA 1
ATOM 577 C C . LEU A 1 74 ? 20.678 -5.299 -4.392 1.00 58.66 74 LEU A C 1
ATOM 579 O O . LEU A 1 74 ? 20.121 -5.504 -5.468 1.00 58.66 74 LEU A O 1
ATOM 583 N N . GLN A 1 75 ? 21.500 -4.268 -4.193 1.00 52.78 75 GLN A N 1
ATOM 584 C CA . GLN A 1 75 ? 21.902 -3.388 -5.289 1.00 52.78 75 GLN A CA 1
ATOM 585 C C . GLN A 1 75 ? 22.597 -4.232 -6.359 1.00 52.78 75 GLN A C 1
ATOM 587 O O . GLN A 1 75 ? 23.580 -4.919 -6.070 1.00 52.78 75 GLN A O 1
ATOM 592 N N . VAL A 1 76 ? 22.074 -4.194 -7.581 1.00 56.69 76 VAL A N 1
ATOM 593 C CA . VAL A 1 76 ? 22.733 -4.802 -8.737 1.00 56.69 76 VAL A CA 1
ATOM 594 C C . VAL A 1 76 ? 23.708 -3.786 -9.337 1.00 56.69 76 VAL A C 1
ATOM 596 O O . VAL A 1 76 ? 23.462 -2.578 -9.251 1.00 56.69 76 VAL A O 1
ATOM 599 N N . PRO A 1 77 ? 24.832 -4.238 -9.922 1.00 54.62 77 PRO A N 1
ATOM 600 C CA . PRO A 1 77 ? 25.731 -3.362 -10.661 1.00 54.62 77 PRO A CA 1
ATOM 601 C C . PRO A 1 77 ? 24.963 -2.518 -11.682 1.00 54.62 77 PRO A C 1
ATOM 603 O O . PRO A 1 77 ? 23.958 -2.959 -12.241 1.00 54.62 77 PRO A O 1
ATOM 606 N N . GLN A 1 78 ? 25.432 -1.291 -11.903 1.00 54.47 78 GLN A N 1
ATOM 607 C CA . GLN A 1 78 ? 24.841 -0.369 -12.869 1.00 54.47 78 GLN A CA 1
ATOM 608 C C . GLN A 1 78 ? 24.758 -1.064 -14.242 1.00 54.47 78 GLN A C 1
ATOM 610 O O . GLN A 1 78 ? 25.758 -1.648 -14.658 1.00 54.47 78 GLN A O 1
ATOM 615 N N . PRO A 1 79 ? 23.593 -1.069 -14.914 1.00 53.88 79 PRO A N 1
ATOM 616 C CA . PRO A 1 79 ? 23.426 -1.842 -16.137 1.00 53.88 79 PRO A CA 1
ATOM 617 C C . PRO A 1 79 ? 24.373 -1.350 -17.235 1.00 53.88 79 PRO A C 1
ATOM 619 O O . PRO A 1 79 ? 24.530 -0.146 -17.430 1.00 53.88 79 PRO A O 1
ATOM 622 N N . ASP A 1 80 ? 24.969 -2.285 -17.981 1.00 54.88 80 ASP A N 1
ATOM 623 C CA . ASP A 1 80 ? 25.871 -1.999 -19.112 1.00 54.88 80 ASP A CA 1
ATOM 624 C C . ASP A 1 80 ? 25.155 -1.295 -20.286 1.00 54.88 80 ASP A C 1
ATOM 626 O O . ASP A 1 80 ? 25.794 -0.815 -21.225 1.00 54.88 80 ASP A O 1
ATOM 630 N N . ARG A 1 81 ? 23.816 -1.250 -20.257 1.00 52.94 81 ARG A N 1
ATOM 631 C CA . ARG A 1 81 ? 22.946 -0.737 -21.319 1.00 52.94 81 ARG A CA 1
ATOM 632 C C . ARG A 1 81 ? 22.090 0.435 -20.835 1.00 52.94 81 ARG A C 1
ATOM 634 O O . ARG A 1 81 ? 21.476 0.381 -19.772 1.00 52.94 81 ARG A O 1
ATOM 641 N N . ALA A 1 82 ? 22.048 1.500 -21.637 1.00 52.91 82 ALA A N 1
ATOM 642 C CA . ALA A 1 82 ? 21.389 2.774 -21.321 1.00 52.91 82 ALA A CA 1
ATOM 643 C C . ALA A 1 82 ? 19.845 2.714 -21.354 1.00 52.91 82 ALA A C 1
ATOM 645 O O . ALA A 1 82 ? 19.172 3.645 -20.918 1.00 52.91 82 ALA A O 1
ATOM 646 N N . ASP A 1 83 ? 19.296 1.626 -21.88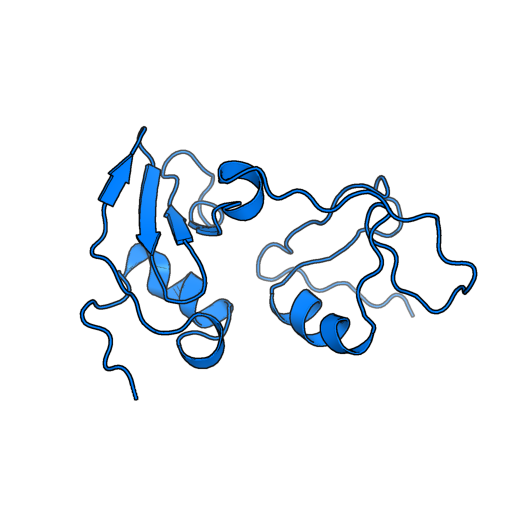3 1.00 51.28 83 ASP A N 1
ATOM 647 C CA . ASP A 1 83 ? 17.881 1.341 -22.119 1.00 51.28 83 ASP A CA 1
ATOM 648 C C . ASP A 1 83 ? 17.179 0.650 -20.930 1.00 51.28 83 ASP A C 1
ATOM 650 O O . ASP A 1 83 ? 15.959 0.486 -20.934 1.00 51.28 83 ASP A O 1
ATOM 654 N N . GLU A 1 84 ? 17.913 0.322 -19.862 1.00 56.84 84 GLU A N 1
ATOM 655 C CA . GLU A 1 84 ? 17.354 -0.240 -18.631 1.00 56.84 84 GLU A CA 1
ATOM 656 C C . GLU A 1 84 ? 17.006 0.861 -17.618 1.00 56.84 84 GLU A C 1
ATOM 658 O O . GLU A 1 84 ? 17.854 1.645 -17.177 1.00 56.84 84 GLU A O 1
ATOM 663 N N . ARG A 1 85 ? 15.730 0.936 -17.213 1.00 55.94 85 ARG A N 1
ATOM 664 C CA . ARG A 1 85 ? 15.265 1.959 -16.268 1.00 55.94 85 ARG A CA 1
ATOM 665 C C . ARG A 1 85 ? 15.834 1.680 -14.876 1.00 55.94 85 ARG A C 1
ATOM 667 O O . ARG A 1 85 ? 15.294 0.879 -14.117 1.00 55.94 85 ARG A O 1
ATOM 674 N N . ASN A 1 86 ? 16.913 2.383 -14.534 1.00 56.34 86 ASN A N 1
ATOM 675 C CA . ASN A 1 86 ? 17.542 2.320 -13.219 1.00 56.34 86 ASN A CA 1
ATOM 676 C C . ASN A 1 86 ? 16.856 3.273 -12.228 1.00 56.34 86 ASN A C 1
ATOM 678 O O . ASN A 1 86 ? 16.903 4.505 -12.374 1.00 56.34 86 ASN A O 1
ATOM 682 N N . VAL A 1 87 ? 16.266 2.712 -11.176 1.00 56.34 87 VAL A N 1
ATOM 683 C CA . VAL A 1 87 ? 15.768 3.467 -10.027 1.00 56.34 87 VAL A CA 1
ATOM 684 C C . VAL A 1 87 ? 16.518 2.992 -8.791 1.00 56.34 87 VAL A C 1
ATOM 686 O O . VAL A 1 87 ? 16.323 1.884 -8.318 1.00 56.34 87 VAL A O 1
ATOM 689 N N . GLY A 1 88 ? 17.437 3.807 -8.286 1.00 55.50 88 GLY A N 1
ATOM 690 C CA . GLY A 1 88 ? 18.135 3.509 -7.035 1.00 55.50 88 GLY A CA 1
ATOM 691 C C . GLY A 1 88 ? 19.206 2.456 -7.058 1.00 55.50 88 GLY A C 1
ATOM 692 O O . GLY A 1 88 ? 19.553 1.971 -5.992 1.00 55.50 88 GLY A O 1
ATOM 693 N N . GLY A 1 89 ? 19.761 2.137 -8.227 1.00 56.47 89 GLY A N 1
ATOM 694 C CA . GLY A 1 89 ? 20.622 0.962 -8.352 1.00 56.47 89 GLY A CA 1
ATOM 695 C C . GLY A 1 89 ? 19.824 -0.333 -8.530 1.00 56.47 89 GLY A C 1
ATOM 696 O O . GLY A 1 89 ? 20.414 -1.406 -8.515 1.00 56.47 89 GLY A O 1
ATOM 697 N N . HIS A 1 90 ? 18.506 -0.235 -8.734 1.00 59.22 90 HIS A N 1
ATOM 698 C CA . HIS A 1 90 ? 17.633 -1.353 -9.073 1.00 59.22 90 HIS A CA 1
ATOM 699 C C . HIS A 1 90 ? 17.173 -1.215 -10.524 1.00 59.22 90 HIS A C 1
ATOM 701 O O . HIS A 1 90 ? 16.757 -0.136 -10.965 1.00 59.22 90 HIS A O 1
ATOM 707 N N . ILE A 1 91 ? 17.292 -2.301 -11.281 1.00 63.53 91 ILE A N 1
ATOM 708 C CA . ILE A 1 91 ? 16.844 -2.377 -12.671 1.00 63.53 91 ILE A CA 1
ATOM 709 C C . ILE A 1 91 ? 15.367 -2.761 -12.647 1.00 63.53 91 ILE A C 1
ATOM 711 O O . ILE A 1 91 ? 15.014 -3.861 -12.227 1.00 63.53 91 ILE A O 1
ATOM 715 N N . ILE A 1 92 ? 14.491 -1.862 -13.102 1.00 63.88 92 ILE A N 1
ATOM 716 C CA . ILE A 1 92 ? 13.089 -2.221 -13.319 1.00 63.88 92 ILE A CA 1
ATOM 717 C C . ILE A 1 92 ? 13.016 -2.949 -14.656 1.00 63.88 92 ILE A C 1
ATOM 719 O O . ILE A 1 92 ? 13.319 -2.367 -15.699 1.00 63.88 92 ILE A O 1
ATOM 723 N N . PHE A 1 93 ? 12.592 -4.212 -14.626 1.00 64.50 93 PHE A N 1
ATOM 724 C CA . PHE A 1 93 ? 12.330 -4.975 -15.841 1.00 64.50 93 PHE A CA 1
ATOM 725 C C . PHE A 1 93 ? 11.377 -4.194 -16.759 1.00 64.50 93 PHE A C 1
ATOM 727 O O . PHE A 1 93 ? 10.345 -3.705 -16.298 1.00 64.50 93 PHE A O 1
ATOM 734 N N . ALA A 1 94 ? 11.725 -4.054 -18.043 1.00 65.69 94 ALA A N 1
ATOM 735 C CA . ALA A 1 94 ? 11.057 -3.126 -18.960 1.00 65.69 94 ALA A CA 1
ATOM 736 C C . ALA A 1 94 ? 9.533 -3.335 -19.026 1.00 65.69 94 ALA A C 1
ATOM 738 O O . ALA A 1 94 ? 8.775 -2.369 -18.957 1.00 65.69 94 ALA A O 1
ATOM 739 N N . ASP A 1 95 ? 9.070 -4.586 -19.035 1.00 66.81 95 ASP A N 1
ATOM 740 C CA . ASP A 1 95 ? 7.634 -4.898 -19.084 1.00 66.81 95 ASP A CA 1
ATOM 741 C C . ASP A 1 95 ? 6.899 -4.580 -17.772 1.00 66.81 95 ASP A C 1
ATOM 743 O O . ASP A 1 95 ? 5.672 -4.480 -17.743 1.00 66.81 95 ASP A O 1
ATOM 747 N N . PHE A 1 96 ? 7.633 -4.400 -16.673 1.00 66.12 96 PHE A N 1
ATOM 748 C CA . PHE A 1 96 ? 7.080 -4.022 -15.374 1.00 66.12 96 PHE A CA 1
ATOM 749 C C . PHE A 1 96 ? 6.944 -2.504 -15.214 1.00 66.12 96 PHE A C 1
ATOM 751 O O . PHE A 1 96 ? 6.215 -2.032 -14.339 1.00 66.12 96 PHE A O 1
ATOM 758 N N . VAL A 1 97 ? 7.594 -1.724 -16.081 1.00 69.25 97 VAL A N 1
ATOM 759 C CA . VAL A 1 97 ? 7.560 -0.259 -16.045 1.00 69.25 97 VAL A CA 1
ATOM 760 C C . VAL A 1 97 ? 6.132 0.307 -16.108 1.00 69.25 97 VAL A C 1
ATOM 762 O O . VAL A 1 97 ? 5.809 1.128 -15.247 1.00 69.25 97 VAL A O 1
ATOM 765 N N . PRO A 1 98 ? 5.240 -0.129 -17.023 1.00 69.31 98 PRO A N 1
ATOM 766 C CA . PRO A 1 98 ? 3.880 0.409 -17.086 1.00 69.31 98 PRO A CA 1
ATOM 767 C C . PRO A 1 98 ? 3.085 0.154 -15.801 1.00 69.31 98 PRO A C 1
ATOM 769 O O . PRO A 1 98 ? 2.283 0.985 -15.376 1.00 69.31 98 PRO A O 1
ATOM 772 N N . PHE A 1 99 ? 3.313 -0.993 -15.158 1.00 68.12 99 PHE A N 1
ATOM 773 C CA . PHE A 1 99 ? 2.671 -1.333 -13.893 1.00 68.12 99 PHE A CA 1
ATOM 774 C C . PHE A 1 99 ? 3.222 -0.491 -12.737 1.00 68.12 99 PHE A C 1
ATOM 776 O O . PHE A 1 99 ? 2.452 0.058 -11.950 1.00 68.12 99 PHE A O 1
ATOM 783 N N . PHE A 1 100 ? 4.543 -0.330 -12.673 1.00 67.44 100 PHE A N 1
ATOM 784 C CA . PHE A 1 100 ? 5.213 0.516 -11.690 1.00 67.44 100 PHE A CA 1
ATOM 785 C C . PHE A 1 100 ? 4.716 1.970 -11.748 1.00 67.44 100 PHE A C 1
ATOM 787 O O . PHE A 1 100 ? 4.387 2.558 -10.718 1.00 67.44 100 PHE A O 1
ATOM 794 N N . GLU A 1 101 ? 4.571 2.526 -12.952 1.00 67.56 101 GLU A N 1
ATOM 795 C CA . GLU A 1 101 ? 4.018 3.870 -13.155 1.00 67.56 101 GLU A CA 1
ATOM 796 C C . GLU A 1 101 ? 2.528 3.957 -12.815 1.00 67.56 101 GLU A C 1
ATOM 798 O O . GLU A 1 101 ? 2.094 4.944 -12.219 1.00 67.56 101 GLU A O 1
ATOM 803 N N . LYS A 1 102 ? 1.736 2.921 -13.131 1.00 68.25 102 LYS A N 1
ATOM 804 C CA . LYS A 1 102 ? 0.305 2.861 -12.784 1.00 68.25 102 LYS A CA 1
ATOM 805 C C . LYS A 1 102 ? 0.071 2.958 -11.276 1.00 68.25 102 LYS A C 1
ATOM 807 O O . LYS A 1 102 ? -0.919 3.547 -10.850 1.00 68.25 102 LYS A O 1
ATOM 812 N N . LEU A 1 103 ? 0.979 2.412 -10.470 1.00 68.62 103 LEU A N 1
ATOM 813 C CA . LEU A 1 103 ? 0.926 2.521 -9.012 1.00 68.62 103 LEU A CA 1
ATOM 814 C C . LEU A 1 103 ? 1.291 3.925 -8.494 1.00 68.62 103 LEU A C 1
ATOM 816 O O . LEU A 1 103 ? 1.209 4.172 -7.295 1.00 68.62 103 LEU A O 1
ATOM 820 N N . GLY A 1 104 ? 1.657 4.858 -9.378 1.00 63.59 104 GLY A N 1
ATOM 821 C CA . GLY A 1 104 ? 2.012 6.232 -9.034 1.00 63.59 104 GLY A CA 1
ATOM 822 C C . GLY A 1 104 ? 3.464 6.396 -8.598 1.00 63.59 104 GLY A C 1
ATOM 823 O O . GLY A 1 104 ? 3.832 7.478 -8.143 1.00 63.59 104 GLY A O 1
ATOM 824 N N . PHE A 1 105 ? 4.300 5.363 -8.730 1.00 67.94 105 PHE A N 1
ATOM 825 C CA . PHE A 1 105 ? 5.719 5.472 -8.426 1.00 67.94 105 PHE A CA 1
ATOM 826 C C . PHE A 1 105 ? 6.466 6.201 -9.544 1.00 67.94 105 PHE A C 1
ATOM 828 O O . PHE A 1 105 ? 6.292 5.930 -10.732 1.00 67.94 105 PHE A O 1
ATOM 835 N N . PHE A 1 106 ? 7.335 7.128 -9.161 1.00 61.94 106 PHE A N 1
ATOM 836 C CA . PHE A 1 106 ? 8.160 7.896 -10.076 1.00 61.94 106 PHE A CA 1
ATOM 837 C C . PHE A 1 106 ? 9.535 8.187 -9.474 1.00 61.94 106 PHE A C 1
ATOM 839 O O . PHE A 1 106 ? 9.745 8.144 -8.261 1.00 61.94 106 PHE A O 1
ATOM 846 N N . LYS A 1 107 ? 10.479 8.520 -10.354 1.00 61.19 107 LYS A N 1
ATOM 847 C CA . LYS A 1 107 ? 11.820 8.989 -10.004 1.00 61.19 107 LYS A CA 1
ATOM 848 C C . LYS A 1 107 ? 11.994 10.418 -10.538 1.00 61.19 107 LYS A C 1
ATOM 850 O O . LYS A 1 107 ? 11.819 10.618 -11.745 1.00 61.19 107 LYS A O 1
ATOM 855 N N . PRO A 1 108 ? 12.315 11.412 -9.694 1.00 58.09 108 PRO A N 1
ATOM 856 C CA . PRO A 1 108 ? 12.735 12.730 -10.151 1.00 58.09 108 PRO A CA 1
ATOM 857 C C . PRO A 1 108 ? 14.085 12.630 -10.868 1.00 58.09 108 PRO A C 1
ATOM 859 O O . PRO A 1 108 ? 14.988 11.937 -10.407 1.00 58.09 108 PRO A O 1
ATOM 862 N N . GLU A 1 109 ? 14.237 13.346 -11.977 1.00 56.03 109 GLU A N 1
ATOM 863 C CA . GLU A 1 109 ? 15.446 13.311 -12.815 1.00 56.03 109 GLU A CA 1
ATOM 864 C C . GLU A 1 109 ? 16.694 13.840 -12.084 1.00 56.03 109 GLU A C 1
ATOM 866 O O . GLU A 1 109 ? 17.793 13.336 -12.284 1.00 56.03 109 GLU A O 1
ATOM 871 N N . SER A 1 110 ? 16.505 14.791 -11.165 1.00 55.41 110 SER A N 1
ATOM 872 C CA . SER A 1 110 ? 17.542 15.384 -10.312 1.00 55.41 110 SER A CA 1
ATOM 873 C C . SER A 1 110 ? 17.602 14.801 -8.891 1.00 55.41 110 SER A C 1
ATOM 875 O O . SER A 1 110 ? 18.335 15.313 -8.045 1.00 55.41 110 SER A O 1
ATOM 877 N N . GLY A 1 111 ? 16.817 13.758 -8.594 1.00 55.00 111 GLY A N 1
ATOM 878 C CA . GLY A 1 111 ? 16.773 13.143 -7.268 1.00 55.00 111 GLY A CA 1
ATOM 879 C C . GLY A 1 111 ? 17.949 12.190 -7.016 1.00 55.00 111 GLY A C 1
ATOM 880 O O . GLY A 1 111 ? 18.462 11.589 -7.966 1.00 55.00 111 GLY A O 1
ATOM 881 N N . PRO A 1 112 ? 18.378 12.001 -5.751 1.00 49.84 112 PRO A N 1
ATOM 882 C CA . PRO A 1 112 ? 19.324 10.945 -5.405 1.00 49.84 112 PRO A CA 1
ATOM 883 C C . PRO A 1 112 ? 18.815 9.607 -5.941 1.00 49.84 112 PRO A C 1
ATOM 885 O O . PRO A 1 112 ? 17.644 9.272 -5.756 1.00 49.84 112 PRO A O 1
ATOM 888 N N . LEU A 1 113 ? 19.697 8.860 -6.620 1.00 46.94 113 LEU A N 1
ATOM 889 C CA . LEU A 1 113 ? 19.310 7.670 -7.379 1.00 46.94 113 LEU A CA 1
ATOM 890 C C . LEU A 1 113 ? 18.453 6.733 -6.526 1.00 46.94 113 LEU A C 1
ATOM 892 O O . LEU A 1 113 ? 17.459 6.243 -7.043 1.00 46.94 113 LEU A O 1
ATOM 896 N N . SER A 1 114 ? 18.811 6.547 -5.249 1.00 43.22 114 SER A N 1
ATOM 897 C CA . SER A 1 114 ? 18.284 5.578 -4.275 1.00 43.22 114 SER A CA 1
ATOM 898 C C . SER A 1 114 ? 16.828 5.752 -3.828 1.00 43.22 114 SER A C 1
ATOM 900 O O . SER A 1 114 ? 16.378 4.966 -3.000 1.00 43.22 114 SER A O 1
ATOM 902 N N . PHE A 1 115 ? 16.085 6.746 -4.325 1.00 45.38 115 PHE A N 1
ATOM 903 C CA . PHE A 1 115 ? 14.733 7.029 -3.835 1.00 45.38 115 PHE A CA 1
ATOM 904 C C . PHE A 1 115 ? 13.672 6.971 -4.940 1.00 45.38 115 PHE A C 1
ATOM 906 O O . PHE A 1 115 ? 13.747 7.660 -5.958 1.00 45.38 115 PHE A O 1
ATOM 913 N N . VAL A 1 116 ? 12.653 6.142 -4.701 1.00 56.69 116 VAL A N 1
ATOM 914 C CA . VAL A 1 116 ? 11.393 6.106 -5.452 1.00 56.69 116 VAL A CA 1
ATOM 915 C C . VAL A 1 116 ? 10.382 6.960 -4.694 1.00 56.69 116 VAL A C 1
ATOM 917 O O . VAL A 1 116 ? 10.227 6.810 -3.484 1.00 56.69 116 VAL A O 1
ATOM 920 N N . HIS A 1 117 ? 9.664 7.826 -5.399 1.00 53.59 117 HIS A N 1
ATOM 921 C CA . HIS A 1 117 ? 8.611 8.655 -4.823 1.00 53.59 117 HIS A CA 1
ATOM 922 C C . HIS A 1 117 ? 7.243 8.197 -5.328 1.00 53.59 117 HIS A C 1
ATOM 924 O O . HIS A 1 117 ? 7.132 7.696 -6.442 1.00 53.59 117 HIS A O 1
ATOM 930 N N . LEU A 1 118 ? 6.193 8.388 -4.530 1.00 54.97 118 LEU A N 1
ATOM 931 C CA . LEU A 1 118 ? 4.808 8.230 -4.975 1.00 54.97 118 LEU A CA 1
ATOM 932 C C . LEU A 1 118 ? 4.269 9.613 -5.366 1.00 54.97 118 LEU A C 1
ATOM 934 O O . LEU A 1 118 ? 4.387 10.554 -4.577 1.00 54.97 118 LEU A O 1
ATOM 938 N N . LEU A 1 119 ? 3.709 9.775 -6.568 1.00 52.34 119 LEU A N 1
ATOM 939 C CA . LEU A 1 119 ? 3.075 11.032 -6.965 1.00 52.34 119 LEU A CA 1
ATOM 940 C C . LEU A 1 119 ? 1.890 11.298 -6.039 1.00 52.34 119 LEU A C 1
ATOM 942 O O . LEU A 1 119 ? 0.991 10.469 -5.896 1.00 52.34 119 LEU A O 1
ATOM 946 N N . ALA A 1 120 ? 1.853 12.498 -5.464 1.00 41.59 120 ALA A N 1
ATOM 947 C CA . ALA A 1 120 ? 0.630 13.004 -4.869 1.00 41.59 120 ALA A CA 1
ATOM 948 C C . ALA A 1 120 ? -0.449 13.123 -5.962 1.00 41.59 120 ALA A C 1
ATOM 950 O O . ALA A 1 120 ? -0.180 13.582 -7.078 1.00 41.59 120 ALA A O 1
ATOM 951 N N . TYR A 1 121 ? -1.676 12.712 -5.649 1.00 38.00 121 TYR A N 1
ATOM 952 C CA . TYR A 1 121 ? -2.805 12.747 -6.581 1.00 38.00 121 TYR A CA 1
ATOM 953 C C . TYR A 1 121 ? -3.011 14.155 -7.175 1.00 38.00 121 TYR A C 1
ATOM 955 O O . TYR A 1 121 ? -3.090 15.130 -6.432 1.00 38.00 121 TYR A O 1
ATOM 963 N N . GLY A 1 122 ? -3.131 14.251 -8.507 1.00 39.28 122 GLY A N 1
ATOM 964 C CA . GLY A 1 122 ? -3.333 15.514 -9.241 1.00 39.28 122 GLY A CA 1
ATOM 965 C C . GLY A 1 122 ? -2.059 16.168 -9.791 1.00 39.28 122 GLY A C 1
ATOM 966 O O . GLY A 1 122 ? -2.149 17.151 -10.522 1.00 39.28 122 GLY A O 1
ATOM 967 N N . SER A 1 123 ? -0.885 15.610 -9.49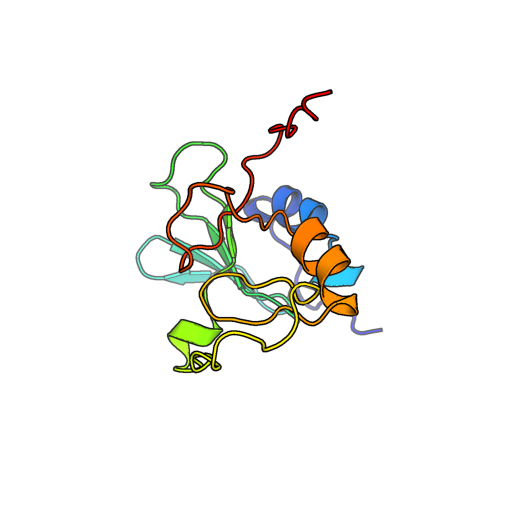8 1.00 45.22 123 SER A N 1
ATOM 968 C CA . SER A 1 123 ? 0.394 16.099 -10.022 1.00 45.22 123 SER A CA 1
ATOM 969 C C . SER A 1 123 ? 0.611 15.593 -11.454 1.00 45.22 123 SER A C 1
ATOM 971 O O . SER A 1 123 ? 1.043 14.461 -11.656 1.00 45.22 123 SER A O 1
ATOM 973 N N . TRP A 1 124 ? 0.300 16.408 -12.464 1.00 42.19 124 TRP A N 1
ATOM 974 C CA . TRP A 1 124 ? 0.744 16.150 -13.838 1.00 42.19 124 TRP A CA 1
ATOM 975 C C . TRP A 1 124 ? 2.204 16.581 -13.996 1.00 42.19 124 TRP A C 1
ATOM 977 O O . TRP A 1 124 ? 2.561 17.713 -13.665 1.00 42.19 124 TRP A O 1
ATOM 987 N N . LYS A 1 125 ? 3.056 15.698 -14.529 1.00 47.03 125 LYS A N 1
ATOM 988 C CA . LYS A 1 125 ? 4.377 16.103 -15.019 1.00 47.03 125 LYS A CA 1
ATOM 989 C C . LYS A 1 125 ? 4.128 16.880 -16.314 1.00 47.03 125 LYS A C 1
ATOM 991 O O . LYS A 1 125 ? 3.718 16.284 -17.306 1.00 47.03 125 LYS A O 1
ATOM 996 N N . CYS A 1 126 ? 4.301 18.203 -16.295 1.00 44.97 126 CYS A N 1
ATOM 997 C CA . CYS A 1 126 ? 4.310 18.980 -17.532 1.00 44.97 126 CYS A CA 1
ATOM 998 C C . CYS A 1 126 ? 5.380 18.384 -18.452 1.00 44.97 126 CYS A C 1
ATOM 1000 O O . CYS A 1 126 ? 6.547 18.314 -18.064 1.00 44.97 126 CYS A O 1
ATOM 1002 N N . SER A 1 127 ? 4.993 17.942 -19.649 1.00 38.53 127 SER A N 1
ATOM 1003 C CA . SER A 1 127 ? 5.966 17.692 -20.704 1.00 38.53 127 SER A CA 1
ATOM 1004 C C . SER A 1 127 ? 6.527 19.050 -21.110 1.00 38.53 127 SER A C 1
ATOM 1006 O O . SER A 1 127 ? 5.798 19.880 -21.656 1.00 38.53 127 SER A O 1
ATOM 1008 N N . SER A 1 128 ? 7.790 19.314 -20.794 1.00 39.72 128 SER A N 1
ATOM 1009 C CA . SER A 1 128 ? 8.514 20.396 -21.448 1.00 39.72 128 SER A CA 1
ATOM 1010 C C . SER A 1 128 ? 8.646 20.034 -22.925 1.00 39.72 128 SER A C 1
ATOM 1012 O O . SER A 1 128 ? 9.228 18.994 -23.244 1.00 39.72 128 SER A O 1
ATOM 1014 N N . SER A 1 129 ? 8.034 20.858 -23.776 1.00 35.22 129 SER A N 1
ATOM 1015 C CA . SER A 1 129 ? 8.257 20.898 -25.223 1.00 35.22 129 SER A CA 1
ATOM 1016 C C . SER A 1 129 ? 9.729 21.065 -25.583 1.00 35.22 129 SER A C 1
ATOM 1018 O O . SER A 1 129 ? 10.468 21.662 -24.765 1.00 35.22 129 SER A O 1
#

pLDDT: mean 73.09, std 19.05, range [35.22, 97.38]

Sequence (129 aa):
MLKGIYSVDQIYRRFYNQLGGQDTLGPAISPVFQNDGLIYQYTVSALLVHDPQHPSGQQTHLAPLGLDIGIRELQVPQPDRADERNVGGHIIFADFVPFFEKLGFFKPESGPLSFVHLLAYGSWKCSSS

Foldseek 3Di:
DPDAPDADDPVCVVVCVLLVHCVRQNGWNDDWDDDPQWIWTHTPHFIWIAHPPDPPQPRIDTDPVCVVVVNDDDQDPDDPDPPFDQAQSDTDDPVCVVSCVSNQWDDDPPDDRNDIDHDRPPDDDPPDD

Secondary structure (DSSP, 8-state):
----SBPPPHHHHHHHHHTTHHHHH-SB-S--EEETTEEEEEBSS-EEEE-TTSPTTSSEEE--HHHHTT--PPPPPPPSSTTSEEETTEEE-GGGHHHHHHTTEE--TTS-TT--EEPPTT-------

Radius of gyration: 16.75 Å; chains: 1; bounding box: 41×38×43 Å